Protein AF-A0A966URK3-F1 (afdb_monomer_lite)

Structure (mmCIF, N/CA/C/O backbone):
data_AF-A0A966URK3-F1
#
_entry.id   AF-A0A966URK3-F1
#
loop_
_atom_site.group_PDB
_atom_site.id
_atom_site.type_symbol
_atom_site.label_atom_id
_atom_site.label_alt_id
_atom_site.label_comp_id
_atom_site.label_asym_id
_atom_site.label_entity_id
_atom_site.label_seq_id
_atom_site.pdbx_PDB_ins_code
_atom_site.Cartn_x
_atom_site.Cartn_y
_atom_site.Cartn_z
_atom_site.occupancy
_atom_site.B_iso_or_equiv
_atom_site.auth_seq_id
_atom_site.auth_comp_id
_atom_site.auth_asym_id
_atom_site.auth_atom_id
_atom_site.pdbx_PDB_model_num
ATOM 1 N N . MET A 1 1 ? 0.710 -9.694 -3.740 1.00 96.00 1 MET A N 1
ATOM 2 C CA . MET A 1 1 ? 0.927 -8.321 -4.243 1.00 96.00 1 MET A CA 1
ATOM 3 C C . MET A 1 1 ? 0.044 -8.042 -5.440 1.00 96.00 1 MET A C 1
ATOM 5 O O . MET A 1 1 ? -0.922 -7.330 -5.250 1.00 96.00 1 MET A O 1
ATOM 9 N N . ILE A 1 2 ? 0.297 -8.648 -6.611 1.00 97.62 2 ILE A N 1
ATOM 10 C CA . ILE A 1 2 ? -0.504 -8.427 -7.835 1.00 97.62 2 ILE A CA 1
ATOM 11 C C . ILE A 1 2 ? -2.011 -8.555 -7.568 1.00 97.62 2 ILE A C 1
ATOM 13 O O . ILE A 1 2 ? -2.750 -7.641 -7.888 1.00 97.62 2 ILE A O 1
ATOM 17 N N . GLU A 1 3 ? -2.443 -9.627 -6.900 1.00 98.06 3 GLU A N 1
ATOM 18 C CA . GLU A 1 3 ? -3.848 -9.834 -6.509 1.00 98.06 3 GLU A CA 1
ATOM 19 C C . GLU A 1 3 ? -4.424 -8.677 -5.672 1.00 98.06 3 GLU A C 1
ATOM 21 O O . GLU A 1 3 ? -5.480 -8.148 -5.995 1.00 98.06 3 GLU A O 1
ATOM 26 N N . MET A 1 4 ? -3.704 -8.226 -4.639 1.00 98.50 4 MET A N 1
ATOM 27 C CA . MET A 1 4 ? -4.133 -7.105 -3.794 1.00 98.50 4 MET A CA 1
ATOM 28 C C . MET A 1 4 ? -4.187 -5.786 -4.577 1.00 98.50 4 MET A C 1
ATOM 30 O O . MET A 1 4 ? -5.106 -5.000 -4.383 1.00 98.50 4 MET A O 1
ATOM 34 N N . ILE A 1 5 ? -3.242 -5.557 -5.493 1.00 98.56 5 ILE A N 1
ATOM 35 C CA . ILE A 1 5 ? -3.251 -4.380 -6.373 1.00 98.56 5 ILE A CA 1
ATOM 36 C C . ILE A 1 5 ? -4.460 -4.426 -7.310 1.00 98.56 5 ILE A C 1
ATOM 38 O O . ILE A 1 5 ? -5.130 -3.409 -7.467 1.00 98.56 5 ILE A O 1
ATOM 42 N N . SER A 1 6 ? -4.778 -5.590 -7.885 1.00 98.31 6 SER A N 1
ATOM 43 C CA . SER A 1 6 ? -5.979 -5.766 -8.708 1.00 98.31 6 SER A CA 1
ATOM 44 C C . SER A 1 6 ? -7.253 -5.452 -7.924 1.00 98.31 6 SER A C 1
ATOM 46 O O . SER A 1 6 ? -8.075 -4.691 -8.416 1.00 98.31 6 SER A O 1
ATOM 48 N N . ILE A 1 7 ? -7.380 -5.940 -6.684 1.00 98.44 7 ILE A N 1
ATOM 49 C CA . ILE A 1 7 ? -8.525 -5.623 -5.811 1.00 98.44 7 ILE A CA 1
ATOM 50 C C . ILE A 1 7 ? -8.631 -4.111 -5.573 1.00 98.44 7 ILE A C 1
ATOM 52 O O . ILE A 1 7 ? -9.713 -3.539 -5.677 1.00 98.44 7 ILE A O 1
ATOM 56 N N . LEU A 1 8 ? -7.516 -3.444 -5.265 1.00 98.50 8 LEU A N 1
ATOM 57 C CA . LEU A 1 8 ? -7.508 -1.999 -5.018 1.00 98.50 8 LEU A CA 1
ATOM 58 C C . LEU A 1 8 ? -7.864 -1.189 -6.275 1.00 98.50 8 LEU A C 1
ATOM 60 O O . LEU A 1 8 ? -8.536 -0.167 -6.157 1.00 98.50 8 L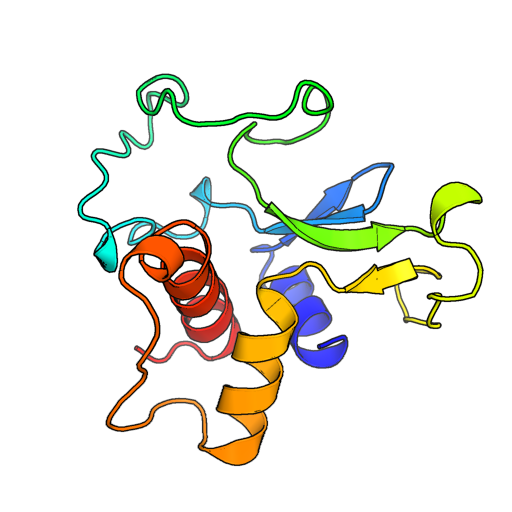EU A O 1
ATOM 64 N N . LEU A 1 9 ? -7.453 -1.643 -7.465 1.00 98.31 9 LEU A N 1
ATOM 65 C CA . LEU A 1 9 ? -7.863 -1.054 -8.745 1.00 98.31 9 LEU A CA 1
ATOM 66 C C . LEU A 1 9 ? -9.359 -1.271 -9.013 1.00 98.31 9 LEU A C 1
ATOM 68 O O . LEU A 1 9 ? -10.055 -0.334 -9.389 1.00 98.31 9 LEU A O 1
ATOM 72 N N . GLU A 1 10 ? -9.870 -2.485 -8.795 1.00 98.19 10 GLU A N 1
ATOM 73 C CA . GLU A 1 10 ? -11.291 -2.823 -8.973 1.00 98.19 10 GLU A CA 1
ATOM 74 C C . GLU A 1 10 ? -12.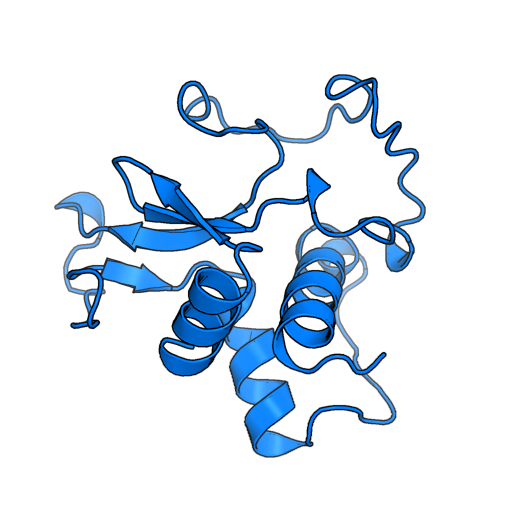202 -2.019 -8.038 1.00 98.19 10 GLU A C 1
ATOM 76 O O . GLU A 1 10 ? -13.301 -1.624 -8.426 1.00 98.19 10 GLU A O 1
ATOM 81 N N . LYS A 1 11 ? -11.731 -1.738 -6.819 1.00 98.12 11 LYS A N 1
ATOM 82 C CA . LYS A 1 11 ? -12.420 -0.893 -5.836 1.00 98.12 11 LYS A CA 1
ATOM 83 C C . LYS A 1 11 ? -12.274 0.610 -6.095 1.00 98.12 11 LYS A C 1
ATOM 85 O O . LYS A 1 11 ? -12.745 1.397 -5.280 1.00 98.12 11 LYS A O 1
ATOM 90 N N . ASP A 1 12 ? -11.612 1.011 -7.181 1.00 97.31 12 ASP A N 1
ATOM 91 C CA . ASP A 1 12 ? -11.292 2.409 -7.486 1.00 97.31 12 ASP A CA 1
ATOM 92 C C . ASP A 1 12 ? -10.477 3.097 -6.368 1.00 97.31 12 ASP A C 1
ATOM 94 O O . ASP A 1 12 ? -10.457 4.312 -6.268 1.00 97.31 12 ASP A O 1
ATOM 98 N N . ILE A 1 13 ? -9.768 2.357 -5.509 1.00 97.81 13 ILE A N 1
ATOM 99 C CA . ILE A 1 13 ? -8.893 2.928 -4.463 1.00 97.81 13 ILE A CA 1
ATOM 100 C C . ILE A 1 13 ? -7.501 3.238 -5.021 1.00 97.81 13 ILE A C 1
ATOM 102 O O . ILE A 1 13 ? -6.819 4.161 -4.570 1.00 97.81 13 ILE A O 1
ATOM 106 N N . ALA A 1 14 ? -7.076 2.464 -6.014 1.00 97.94 14 ALA A N 1
ATOM 107 C CA . ALA A 1 14 ? -5.844 2.678 -6.749 1.00 97.94 14 ALA A CA 1
ATOM 108 C C . ALA A 1 14 ? -6.124 3.179 -8.165 1.00 97.94 14 ALA A C 1
ATOM 110 O O . ALA A 1 14 ? -7.183 2.914 -8.731 1.00 97.94 14 ALA A O 1
ATOM 111 N N . TYR A 1 15 ? -5.140 3.845 -8.761 1.00 96.69 15 TYR A N 1
ATOM 112 C CA . TYR A 1 15 ? -5.218 4.325 -10.137 1.00 96.69 15 TYR A CA 1
ATOM 113 C C . TYR A 1 15 ? -3.900 4.103 -10.880 1.00 96.69 15 TYR A C 1
ATOM 115 O O . TYR A 1 15 ? -2.820 4.018 -10.287 1.00 96.69 15 TYR A O 1
ATOM 123 N N . VAL A 1 16 ? -3.999 3.994 -12.204 1.00 96.19 16 VAL A N 1
ATOM 124 C CA . VAL A 1 16 ? -2.843 3.900 -13.101 1.00 96.19 16 VAL A CA 1
ATOM 125 C C . VAL A 1 16 ? -2.377 5.313 -13.448 1.00 96.19 16 VAL A C 1
ATOM 127 O O . VAL A 1 16 ? -3.165 6.127 -13.920 1.00 96.19 16 VAL A O 1
ATOM 130 N N . SER A 1 17 ? -1.093 5.586 -13.251 1.00 94.19 17 SER A N 1
ATOM 131 C CA . SER A 1 17 ? -0.396 6.762 -13.773 1.00 94.19 17 SER A CA 1
ATOM 132 C C . SER A 1 17 ? 0.620 6.329 -14.835 1.00 94.19 17 SER A C 1
ATOM 134 O O . SER A 1 17 ? 0.741 5.150 -15.170 1.00 94.19 17 SER A O 1
ATOM 136 N N . LYS A 1 18 ? 1.359 7.280 -15.401 1.00 91.25 18 LYS A N 1
ATOM 137 C CA . LYS A 1 18 ? 2.317 7.040 -16.485 1.00 91.25 18 LYS A CA 1
ATOM 138 C C . LYS A 1 18 ? 3.455 6.098 -16.096 1.00 91.25 18 LYS A C 1
ATOM 140 O O . LYS A 1 18 ? 3.954 5.368 -16.948 1.00 91.25 18 LYS A O 1
ATOM 145 N N . ASP A 1 19 ? 3.881 6.131 -14.837 1.00 93.06 19 ASP A N 1
ATOM 146 C CA . ASP A 1 19 ? 5.071 5.428 -14.351 1.00 93.06 19 ASP A CA 1
ATOM 147 C C . ASP A 1 19 ? 4.761 4.328 -13.320 1.00 93.06 19 ASP A C 1
ATOM 149 O O . ASP A 1 19 ? 5.670 3.713 -12.755 1.00 93.06 19 ASP A O 1
ATOM 153 N N . GLY A 1 20 ?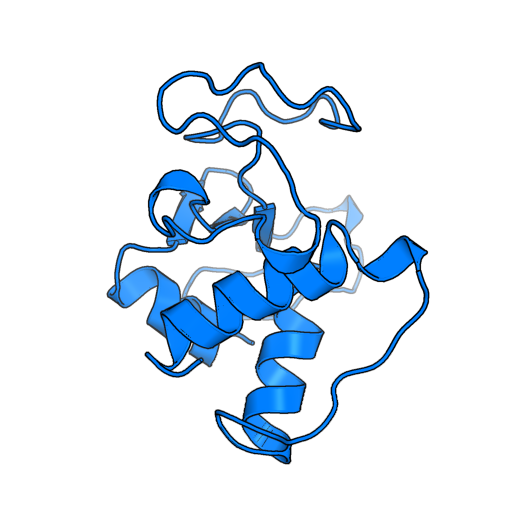 3.483 4.049 -13.065 1.00 95.88 20 GLY A N 1
ATOM 154 C CA . GLY A 1 20 ? 3.090 3.013 -12.124 1.00 95.88 20 GLY A CA 1
ATOM 155 C C . GLY A 1 20 ? 1.628 3.068 -11.710 1.00 95.88 20 GLY A C 1
ATOM 156 O O . GLY A 1 20 ? 0.822 3.813 -12.257 1.00 95.88 20 GLY A O 1
ATOM 157 N N . ILE A 1 21 ? 1.301 2.271 -10.702 1.00 97.88 21 ILE A N 1
ATOM 158 C CA . ILE A 1 21 ? 0.001 2.240 -10.038 1.00 97.88 21 ILE A CA 1
ATOM 159 C C . ILE A 1 21 ? 0.170 2.812 -8.641 1.00 97.88 21 ILE A C 1
ATOM 161 O O . ILE A 1 21 ? 1.078 2.405 -7.909 1.00 97.88 21 ILE A O 1
ATOM 165 N N . TYR A 1 22 ? -0.727 3.713 -8.263 1.00 97.69 22 TYR A N 1
ATOM 166 C CA . TYR A 1 22 ? -0.668 4.453 -7.011 1.00 97.69 22 TYR A CA 1
ATOM 167 C C . TYR A 1 22 ? -1.919 4.220 -6.176 1.00 97.69 22 TYR A C 1
ATOM 169 O O . TYR A 1 22 ? -3.009 4.032 -6.708 1.00 97.69 22 TYR A O 1
ATOM 177 N N . PHE A 1 23 ? -1.743 4.224 -4.859 1.00 97.56 23 PHE A N 1
ATOM 178 C CA . PHE A 1 23 ? -2.828 4.232 -3.889 1.00 97.56 23 PHE A CA 1
ATOM 179 C C . PHE A 1 23 ? -3.302 5.670 -3.672 1.00 97.56 23 PHE A C 1
ATOM 181 O O . PHE A 1 23 ? -2.482 6.518 -3.318 1.00 97.56 23 PHE A O 1
ATOM 188 N N . SER A 1 24 ? -4.601 5.927 -3.833 1.00 95.06 24 SER A N 1
ATOM 189 C CA . SER A 1 24 ? -5.192 7.242 -3.586 1.00 95.06 24 SER A CA 1
ATOM 190 C C . SER A 1 24 ? -5.502 7.420 -2.102 1.00 95.06 24 SER A C 1
ATOM 192 O O . SER A 1 24 ? -6.492 6.890 -1.588 1.00 95.06 24 SER A O 1
ATOM 194 N N . ILE A 1 25 ? -4.681 8.194 -1.389 1.00 91.56 25 ILE A N 1
ATOM 195 C CA . ILE A 1 25 ? -4.881 8.416 0.052 1.00 91.56 25 ILE A CA 1
ATOM 196 C C . ILE A 1 25 ? -6.197 9.144 0.345 1.00 91.56 25 ILE A C 1
ATOM 198 O O . ILE A 1 25 ? -6.792 8.952 1.401 1.00 91.56 25 ILE A O 1
ATOM 202 N N . GLY A 1 26 ? -6.680 9.954 -0.604 1.00 87.88 26 GLY A N 1
ATOM 203 C CA . GLY A 1 26 ? -7.932 10.700 -0.476 1.00 87.88 26 GLY A CA 1
ATOM 204 C C . GLY A 1 26 ? -9.169 9.802 -0.452 1.00 87.88 26 GLY A C 1
ATOM 205 O O . GLY A 1 26 ? -10.214 10.222 0.041 1.00 87.88 26 GLY A O 1
ATOM 206 N N . LYS A 1 27 ? -9.050 8.560 -0.937 1.00 91.44 27 LYS A N 1
ATOM 207 C CA . LYS A 1 27 ? -10.132 7.568 -0.931 1.00 91.44 27 LYS A CA 1
ATOM 208 C C . LYS A 1 27 ? -10.168 6.722 0.347 1.00 91.44 27 LYS A C 1
ATOM 210 O O . LYS A 1 27 ? -11.079 5.916 0.507 1.00 91.44 27 LYS A O 1
ATOM 215 N N . PHE A 1 28 ? -9.240 6.945 1.285 1.00 92.25 28 PHE A N 1
ATOM 216 C CA . PHE A 1 28 ? -9.221 6.305 2.601 1.00 92.25 28 PHE A CA 1
ATOM 217 C C . PHE A 1 28 ? -9.300 7.357 3.728 1.00 92.25 28 PHE A C 1
ATOM 219 O O . PHE A 1 28 ? -8.277 7.908 4.137 1.00 92.25 28 PHE A O 1
ATOM 226 N N . PRO A 1 29 ? -10.501 7.652 4.266 1.00 89.50 29 PRO A N 1
ATOM 227 C CA . PRO A 1 29 ? -10.697 8.732 5.243 1.00 89.50 29 PRO A CA 1
ATOM 228 C C . PRO A 1 29 ? -9.904 8.591 6.551 1.00 89.50 29 PRO A C 1
ATOM 230 O O . PRO A 1 29 ? -9.571 9.597 7.172 1.00 89.50 29 PRO A O 1
ATOM 233 N N . GLU A 1 30 ? -9.583 7.363 6.967 1.00 90.62 30 GLU A N 1
ATOM 234 C CA . GLU A 1 30 ? -8.836 7.087 8.204 1.00 90.62 30 GLU A CA 1
ATOM 235 C C . GLU A 1 30 ? -7.305 7.132 8.003 1.00 90.62 30 GLU A C 1
ATOM 237 O O . GLU A 1 30 ? -6.536 6.823 8.922 1.00 90.62 30 GLU A O 1
ATOM 242 N N . TYR A 1 31 ? -6.832 7.522 6.811 1.00 92.31 31 TYR A N 1
ATOM 243 C CA . TYR A 1 31 ? -5.407 7.580 6.502 1.00 92.31 31 TYR A CA 1
ATOM 244 C C . TYR A 1 31 ? -4.643 8.456 7.508 1.00 92.31 31 TYR A C 1
ATOM 246 O O . TYR A 1 31 ? -5.044 9.569 7.846 1.00 92.31 31 TYR A O 1
ATOM 254 N N . GLY A 1 32 ? -3.507 7.954 7.998 1.00 89.50 32 GLY A N 1
ATOM 255 C CA . GLY A 1 32 ? -2.658 8.683 8.945 1.00 89.50 32 GLY A CA 1
ATOM 256 C C . GLY A 1 32 ? -3.052 8.567 10.421 1.00 89.50 32 GLY A C 1
ATOM 257 O O . GLY A 1 32 ? -2.333 9.107 11.266 1.00 89.50 32 GLY A O 1
ATOM 258 N N . LYS A 1 33 ? -4.123 7.837 10.766 1.00 91.88 33 LYS A N 1
ATOM 259 C CA . LYS A 1 33 ? -4.574 7.638 12.156 1.00 91.88 33 LYS A CA 1
ATOM 260 C C . LYS A 1 33 ? -3.493 7.064 13.075 1.00 91.88 33 LYS A C 1
ATOM 262 O O . LYS A 1 33 ? -3.300 7.586 14.174 1.00 91.88 33 LYS A O 1
ATOM 267 N N . LEU A 1 34 ? -2.751 6.048 12.620 1.00 93.12 34 LEU A N 1
ATOM 268 C CA . LEU A 1 34 ? -1.651 5.436 13.383 1.00 93.12 34 LEU A CA 1
ATOM 269 C C . LEU A 1 34 ? -0.561 6.464 13.723 1.00 93.12 34 LEU A C 1
ATOM 271 O O . LEU A 1 34 ? -0.153 6.602 14.875 1.00 93.12 34 LEU A O 1
ATOM 275 N N . ALA A 1 35 ? -0.125 7.215 12.714 1.00 91.56 35 ALA A N 1
ATOM 276 C CA . ALA A 1 35 ? 0.916 8.228 12.832 1.00 91.56 35 ALA A CA 1
ATOM 277 C C . ALA A 1 35 ? 0.417 9.565 13.418 1.00 91.56 35 ALA A C 1
ATOM 279 O O . ALA A 1 35 ? 1.203 10.501 13.569 1.00 91.56 35 ALA A O 1
ATOM 280 N N . LYS A 1 36 ? -0.875 9.667 13.771 1.00 88.75 36 LYS A N 1
ATOM 281 C CA . LYS A 1 36 ? -1.537 10.887 14.271 1.00 88.75 36 LYS A CA 1
ATOM 282 C C . LYS A 1 36 ? -1.316 12.099 13.360 1.00 88.75 36 LYS A C 1
ATOM 284 O O . LYS A 1 36 ? -1.129 13.224 13.834 1.00 88.75 36 LYS A O 1
ATOM 289 N N . LEU A 1 37 ? -1.330 11.870 12.050 1.00 81.62 37 LEU A N 1
ATOM 290 C CA . LEU A 1 37 ? -1.158 12.932 11.066 1.00 81.62 37 LEU A CA 1
ATOM 291 C C . LEU A 1 37 ? -2.414 13.802 11.017 1.00 81.62 37 LEU A C 1
ATOM 293 O O . LEU A 1 37 ? -3.535 13.302 10.988 1.00 81.62 37 LEU A O 1
ATOM 297 N N . LYS A 1 38 ? -2.227 15.123 10.979 1.00 67.94 38 LYS A N 1
ATOM 298 C CA . LYS A 1 38 ? -3.313 16.074 10.716 1.00 67.94 38 LYS A CA 1
ATOM 299 C C . LYS A 1 38 ? -3.472 16.235 9.210 1.00 67.94 38 LYS A C 1
ATOM 301 O O . LYS A 1 38 ? -2.945 17.176 8.613 1.00 67.94 38 LYS A O 1
ATOM 306 N N . ILE A 1 39 ? -4.145 15.270 8.601 1.00 63.75 39 ILE A N 1
ATOM 307 C CA . ILE A 1 39 ? -4.476 15.317 7.181 1.00 63.75 39 ILE A CA 1
ATOM 308 C C . ILE A 1 39 ? -5.810 16.041 7.078 1.00 63.75 39 ILE A C 1
ATOM 310 O O . ILE A 1 39 ? -6.835 15.501 7.480 1.00 63.75 39 ILE A O 1
ATOM 314 N N . ASP A 1 40 ? -5.789 17.288 6.620 1.00 58.06 40 ASP A N 1
ATOM 315 C CA . ASP A 1 40 ? -7.025 17.939 6.204 1.00 58.06 40 ASP A CA 1
ATOM 316 C C . ASP A 1 40 ? -7.380 17.376 4.816 1.00 58.06 40 ASP A C 1
ATOM 318 O O . ASP A 1 40 ? -6.559 17.493 3.898 1.00 58.06 40 ASP A O 1
ATOM 322 N N . PRO A 1 41 ? -8.554 16.744 4.637 1.00 52.66 41 PRO A N 1
ATOM 323 C CA . PRO A 1 41 ? -8.987 16.230 3.339 1.00 52.66 41 PRO A CA 1
ATOM 324 C C . PRO A 1 41 ? -9.061 17.313 2.251 1.00 52.66 41 PRO A C 1
ATOM 326 O O . PRO A 1 41 ? -8.998 16.992 1.067 1.00 52.66 41 PRO A O 1
ATOM 329 N N . LEU A 1 42 ? -9.195 18.586 2.646 1.00 47.59 42 LEU A N 1
ATOM 330 C CA . LEU A 1 42 ? -9.299 19.750 1.764 1.00 47.59 42 LEU A CA 1
ATOM 331 C C . LEU A 1 42 ? -7.972 20.508 1.602 1.00 47.59 42 LEU A C 1
ATOM 333 O O . LEU A 1 42 ? -7.874 21.360 0.719 1.00 47.59 42 LEU A O 1
ATOM 337 N N . ASP A 1 43 ? -6.954 20.204 2.415 1.00 51.19 43 ASP A N 1
ATOM 338 C CA . ASP A 1 43 ? -5.638 20.848 2.359 1.00 51.19 43 ASP A CA 1
ATOM 339 C C . ASP A 1 43 ? -4.511 19.807 2.215 1.00 51.19 43 ASP A C 1
ATOM 341 O O . ASP A 1 43 ? -3.876 19.316 3.161 1.00 51.19 43 ASP A O 1
ATOM 345 N N . SER A 1 44 ? -4.223 19.497 0.951 1.00 47.94 44 SER A N 1
ATOM 346 C CA . SER A 1 44 ? -3.128 18.635 0.504 1.00 47.94 44 SER A CA 1
ATOM 347 C C . SER A 1 44 ? -1.725 19.205 0.794 1.00 47.94 44 SER A C 1
ATOM 349 O O . SER A 1 44 ? -0.730 18.539 0.501 1.00 47.94 44 SER A O 1
ATOM 351 N N . SER A 1 45 ? -1.592 20.358 1.472 1.00 44.03 45 SER A N 1
ATOM 352 C CA . SER A 1 45 ? -0.303 21.009 1.775 1.00 44.03 45 SER A CA 1
ATOM 353 C C . SER A 1 45 ? 0.196 20.911 3.236 1.00 44.03 45 SER A C 1
ATOM 355 O O . SER A 1 45 ? 1.367 21.179 3.501 1.00 44.03 45 SER A O 1
ATOM 357 N N . SER A 1 46 ? -0.625 20.445 4.188 1.00 43.56 46 SER A N 1
ATOM 358 C CA . SER A 1 46 ? -0.317 20.416 5.638 1.00 43.56 46 SER A CA 1
ATOM 359 C C . SER A 1 46 ? 0.786 19.459 6.165 1.00 43.56 46 SER A C 1
ATOM 361 O O . SER A 1 46 ? 1.143 19.557 7.340 1.00 43.56 46 SER A O 1
ATOM 363 N N . LEU A 1 47 ? 1.364 18.556 5.359 1.00 49.16 47 LEU A N 1
ATOM 364 C CA . LEU A 1 47 ? 2.414 17.608 5.784 1.00 49.16 47 LEU A CA 1
ATOM 365 C C . LEU A 1 47 ? 3.691 17.819 4.961 1.00 49.16 47 LEU A C 1
ATOM 367 O O . LEU A 1 47 ? 3.718 17.567 3.760 1.00 49.16 47 LEU A O 1
ATOM 371 N N . LYS A 1 48 ? 4.745 18.306 5.623 1.00 47.09 48 LYS A N 1
ATOM 372 C CA . LYS A 1 48 ? 6.007 18.779 5.023 1.00 47.09 48 LYS A CA 1
ATOM 373 C C . LYS A 1 48 ? 7.174 17.784 5.088 1.00 47.09 48 LYS A C 1
ATOM 375 O O . LYS A 1 48 ? 8.323 18.211 5.021 1.00 47.09 48 LYS A O 1
ATOM 380 N N . GLU A 1 49 ? 6.937 16.479 5.201 1.00 45.19 49 GLU A N 1
ATOM 381 C CA . GLU A 1 49 ? 8.041 15.510 5.233 1.00 45.19 49 GLU A CA 1
ATOM 382 C C . GLU A 1 49 ? 8.075 14.594 4.007 1.00 45.19 49 GLU A C 1
ATOM 384 O O . GLU A 1 49 ? 7.337 13.623 3.898 1.00 45.19 49 GLU A O 1
ATOM 389 N N . ARG A 1 50 ? 9.027 14.933 3.123 1.00 41.72 50 ARG A N 1
ATOM 390 C CA . ARG A 1 50 ? 9.645 14.102 2.075 1.00 41.72 50 ARG A CA 1
ATOM 391 C C . ARG A 1 50 ? 8.749 13.674 0.911 1.00 41.72 50 ARG A C 1
ATOM 393 O O . ARG A 1 50 ? 8.687 12.503 0.562 1.00 41.72 50 ARG A O 1
ATOM 400 N N . ILE A 1 51 ? 8.179 14.662 0.233 1.00 45.06 51 ILE A N 1
ATOM 401 C CA . ILE A 1 51 ? 7.801 14.540 -1.179 1.00 45.06 51 ILE A CA 1
ATOM 402 C C . ILE A 1 51 ? 9.104 14.521 -1.995 1.00 45.06 51 ILE A C 1
ATOM 404 O O . ILE A 1 51 ? 9.834 15.516 -2.013 1.00 45.06 51 ILE A O 1
ATOM 408 N N . SER A 1 52 ? 9.465 13.383 -2.599 1.00 41.25 52 SER A N 1
ATOM 409 C CA . SER A 1 52 ? 10.542 13.370 -3.599 1.00 41.25 52 SER A CA 1
ATOM 410 C C . SER A 1 52 ? 10.025 14.053 -4.860 1.00 41.25 52 SER A C 1
ATOM 412 O O . SER A 1 52 ? 8.900 13.794 -5.258 1.00 41.25 52 SER A O 1
ATOM 414 N N . ASN A 1 53 ? 10.831 14.907 -5.487 1.00 40.56 53 ASN A N 1
ATOM 415 C CA . ASN A 1 53 ? 10.447 15.850 -6.550 1.00 40.56 53 ASN A CA 1
ATOM 416 C C . ASN A 1 53 ? 9.938 15.251 -7.892 1.00 40.56 53 ASN A C 1
ATOM 418 O O . ASN A 1 53 ? 9.898 15.976 -8.883 1.00 40.56 53 ASN A O 1
ATOM 422 N N . ASP A 1 54 ? 9.513 13.987 -7.943 1.00 41.56 54 ASP A N 1
ATOM 423 C CA . ASP A 1 54 ? 9.028 13.301 -9.158 1.00 41.56 54 ASP A CA 1
ATOM 424 C C . ASP A 1 54 ? 7.486 13.356 -9.322 1.00 41.56 54 ASP A C 1
ATOM 426 O O . ASP A 1 54 ? 6.901 12.637 -10.126 1.00 41.56 54 ASP A O 1
ATOM 430 N N . GLU A 1 55 ? 6.791 14.205 -8.557 1.00 46.78 55 GLU A N 1
ATOM 431 C CA . GLU A 1 55 ? 5.365 14.036 -8.208 1.00 46.78 55 GLU A CA 1
ATOM 432 C C . GLU A 1 55 ? 4.367 14.970 -8.920 1.00 46.78 55 GLU A C 1
ATOM 434 O O . GLU A 1 55 ? 3.313 15.283 -8.370 1.00 46.78 55 GLU A O 1
ATOM 439 N N . TYR A 1 56 ? 4.646 15.422 -10.146 1.00 48.91 56 TYR A N 1
ATOM 440 C CA . TYR A 1 56 ? 3.705 16.295 -10.874 1.00 48.91 56 TYR A CA 1
ATOM 441 C C . TYR A 1 56 ? 2.508 15.558 -11.514 1.00 48.91 56 TYR A C 1
ATOM 443 O O . TYR A 1 56 ? 1.572 16.217 -11.957 1.00 48.91 56 TYR A O 1
ATOM 451 N N . GLU A 1 57 ? 2.511 14.220 -11.560 1.00 56.22 57 GLU A N 1
ATOM 452 C CA . GLU A 1 57 ? 1.472 13.409 -12.233 1.00 56.22 57 GLU A CA 1
ATOM 453 C C . GLU A 1 57 ? 0.623 12.541 -11.278 1.00 56.22 57 GLU A C 1
ATOM 455 O O . GLU A 1 57 ? -0.139 11.680 -11.724 1.00 56.22 57 GLU A O 1
ATOM 460 N N . LYS A 1 58 ? 0.736 12.735 -9.958 1.00 57.22 58 LYS A N 1
ATOM 461 C CA . LYS A 1 58 ? -0.158 12.075 -8.994 1.00 57.22 58 LYS A CA 1
ATOM 462 C C . LYS A 1 58 ? -1.446 12.880 -8.822 1.00 57.22 58 LYS A C 1
ATOM 464 O O . LYS A 1 58 ? -1.400 14.109 -8.849 1.00 57.22 58 LYS A O 1
ATOM 469 N N . GLU A 1 59 ? -2.572 12.202 -8.585 1.00 61.19 59 GLU A N 1
ATOM 470 C CA . GLU A 1 59 ? -3.826 12.882 -8.225 1.00 61.19 59 GLU A CA 1
ATOM 471 C C . GLU A 1 59 ? -3.653 13.661 -6.913 1.00 61.19 59 GLU A C 1
ATOM 473 O O . GLU A 1 59 ? -4.108 14.799 -6.787 1.00 61.19 59 GLU A O 1
ATOM 478 N N . ASN A 1 60 ? -2.905 13.086 -5.966 1.00 69.19 60 ASN A N 1
ATOM 479 C CA . ASN A 1 60 ? -2.389 13.770 -4.791 1.00 69.19 60 ASN A CA 1
ATOM 480 C C . ASN A 1 60 ? -0.873 13.523 -4.667 1.00 69.19 60 ASN A C 1
ATOM 482 O O . ASN A 1 60 ? -0.452 12.368 -4.716 1.00 69.19 60 ASN A O 1
ATOM 486 N N . PRO A 1 61 ? -0.027 14.547 -4.430 1.00 72.44 61 PRO A N 1
ATOM 487 C CA . PRO A 1 61 ? 1.414 14.354 -4.207 1.00 72.44 61 PRO A CA 1
ATOM 488 C C . PRO A 1 61 ? 1.734 13.253 -3.176 1.00 72.44 61 PRO A C 1
ATOM 490 O O . PRO A 1 61 ? 2.688 12.490 -3.309 1.00 72.44 61 PRO A O 1
ATOM 493 N N . ARG A 1 62 ? 0.858 13.094 -2.181 1.00 76.75 62 ARG A N 1
ATOM 494 C CA . ARG A 1 62 ? 1.002 12.133 -1.081 1.00 76.75 62 ARG A CA 1
ATOM 495 C C . ARG A 1 62 ? 0.624 10.690 -1.435 1.00 76.75 62 ARG A C 1
ATOM 497 O O . ARG A 1 62 ? 0.837 9.810 -0.601 1.00 76.75 62 ARG A O 1
ATOM 504 N N . ASP A 1 63 ? 0.072 10.441 -2.620 1.00 91.00 63 ASP A N 1
ATOM 505 C CA . ASP A 1 63 ? -0.251 9.091 -3.084 1.00 91.00 63 ASP A CA 1
ATOM 506 C C . ASP A 1 63 ? 1.032 8.270 -3.237 1.00 91.00 63 ASP A C 1
ATOM 508 O O . ASP A 1 63 ? 2.078 8.773 -3.656 1.00 91.00 63 ASP A O 1
ATOM 512 N N . PHE A 1 64 ? 0.988 6.991 -2.879 1.00 94.62 64 PHE A N 1
ATOM 513 C CA . PHE A 1 64 ? 2.182 6.146 -2.837 1.00 94.62 64 PHE A CA 1
ATOM 514 C C . PHE A 1 64 ? 2.085 4.975 -3.808 1.00 94.62 64 PHE A C 1
ATOM 516 O O . PHE A 1 64 ? 1.006 4.467 -4.108 1.00 94.62 64 PHE A O 1
ATOM 523 N N . ALA A 1 65 ? 3.240 4.551 -4.318 1.00 96.25 65 ALA A N 1
ATOM 524 C CA . ALA A 1 65 ? 3.301 3.508 -5.327 1.00 96.25 65 ALA A CA 1
ATOM 525 C C . ALA A 1 65 ? 2.908 2.141 -4.749 1.00 96.25 65 ALA A C 1
ATOM 527 O O . ALA A 1 65 ? 3.441 1.692 -3.732 1.00 96.25 65 ALA A O 1
ATOM 528 N N . LEU A 1 66 ? 2.011 1.463 -5.456 1.00 98.00 66 LEU A N 1
ATOM 529 C CA . LEU A 1 66 ? 1.691 0.046 -5.308 1.00 98.00 66 LEU A CA 1
ATOM 530 C C . LEU A 1 66 ? 2.519 -0.795 -6.280 1.00 98.00 66 LEU A C 1
ATOM 532 O O . LEU A 1 66 ? 3.010 -1.867 -5.929 1.00 98.00 66 LEU A O 1
ATOM 536 N N . TRP A 1 67 ? 2.708 -0.276 -7.491 1.00 97.94 67 TRP A N 1
ATOM 537 C CA . TRP A 1 67 ? 3.519 -0.870 -8.543 1.00 97.94 67 TRP A CA 1
ATOM 538 C C . TRP A 1 67 ? 4.259 0.236 -9.281 1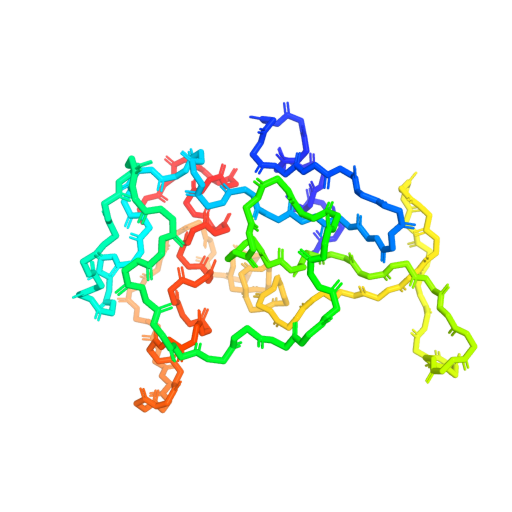.00 97.94 67 TRP A C 1
ATOM 540 O O . TRP A 1 67 ? 3.656 1.254 -9.602 1.00 97.94 67 TRP A O 1
ATOM 550 N N . LYS A 1 68 ? 5.541 0.050 -9.579 1.00 96.44 68 LYS A N 1
ATOM 551 C CA . LYS A 1 68 ? 6.288 0.939 -10.475 1.00 96.44 68 LYS A CA 1
ATOM 552 C C . LYS A 1 68 ? 6.515 0.214 -11.784 1.00 96.44 68 LYS A C 1
ATOM 554 O O . LYS A 1 68 ? 6.990 -0.922 -11.769 1.00 96.44 68 LYS A O 1
ATOM 559 N N . PHE A 1 69 ? 6.137 0.843 -12.892 1.00 97.12 69 PHE A N 1
ATOM 560 C CA . PHE A 1 69 ? 6.399 0.282 -14.209 1.00 97.12 69 PHE A CA 1
ATOM 561 C C . PHE A 1 69 ? 7.895 0.217 -14.464 1.00 97.12 69 PHE A C 1
ATOM 563 O O . PHE A 1 69 ? 8.661 1.040 -13.968 1.00 97.12 69 PHE A O 1
ATOM 570 N N . TYR A 1 70 ? 8.290 -0.804 -15.216 1.00 96.31 70 TYR A N 1
ATOM 571 C CA . TYR A 1 70 ? 9.687 -1.075 -15.498 1.00 96.31 70 TYR A CA 1
ATOM 572 C C . TYR A 1 70 ? 10.372 0.122 -16.166 1.00 96.31 70 TYR A C 1
ATOM 574 O O . TYR A 1 70 ? 9.891 0.661 -17.165 1.00 96.31 70 TYR A O 1
ATOM 582 N N . SER A 1 71 ? 11.538 0.469 -15.639 1.00 93.25 71 SER A N 1
ATOM 583 C CA . SER A 1 71 ? 12.508 1.379 -16.228 1.00 93.25 71 SER A CA 1
ATOM 584 C C . SER A 1 71 ? 13.867 0.687 -16.330 1.00 93.25 71 SER A C 1
ATOM 586 O O . SER A 1 71 ? 14.158 -0.247 -15.586 1.00 93.25 71 SER A O 1
ATOM 588 N N . GLU A 1 72 ? 14.746 1.161 -17.215 1.00 92.69 72 GLU A N 1
ATOM 589 C CA . GLU A 1 72 ? 16.098 0.590 -17.352 1.00 92.69 72 GLU A CA 1
ATOM 590 C C . GLU A 1 72 ? 16.893 0.628 -16.033 1.00 92.69 72 GLU A C 1
ATOM 592 O O . GLU A 1 72 ? 17.740 -0.231 -15.791 1.00 92.69 72 GLU A O 1
ATOM 597 N N . ALA A 1 73 ? 16.584 1.584 -15.149 1.00 90.56 73 ALA A N 1
ATOM 598 C CA . ALA A 1 73 ? 17.201 1.711 -13.831 1.00 90.56 73 ALA A CA 1
ATOM 599 C C . ALA A 1 73 ? 16.862 0.550 -12.876 1.00 90.56 73 ALA A C 1
ATOM 601 O O . ALA A 1 73 ? 17.583 0.345 -11.901 1.00 90.56 73 ALA A O 1
ATOM 602 N N . ASP A 1 74 ? 15.800 -0.215 -13.145 1.00 88.38 74 ASP A N 1
ATOM 603 C CA . ASP A 1 74 ? 15.385 -1.346 -12.310 1.00 88.38 74 ASP A CA 1
ATOM 604 C C . ASP A 1 74 ? 16.223 -2.616 -12.560 1.00 88.38 74 ASP A C 1
ATOM 606 O O . ASP A 1 74 ? 16.165 -3.563 -11.771 1.00 88.38 74 ASP A O 1
ATOM 610 N N . GLY A 1 75 ? 17.034 -2.641 -13.627 1.00 93.00 75 GLY A N 1
ATOM 611 C CA . GLY A 1 75 ? 17.896 -3.774 -13.964 1.00 93.00 75 GLY A CA 1
ATOM 612 C C . GLY A 1 75 ? 17.107 -5.080 -14.095 1.00 93.00 75 GLY A C 1
ATOM 613 O O . GLY A 1 75 ? 16.145 -5.154 -14.859 1.00 93.00 75 GLY A O 1
ATOM 614 N N . ASP A 1 76 ? 17.505 -6.096 -13.326 1.00 93.19 76 ASP A N 1
ATOM 615 C CA . ASP A 1 76 ? 16.872 -7.422 -13.326 1.00 93.19 76 ASP A CA 1
A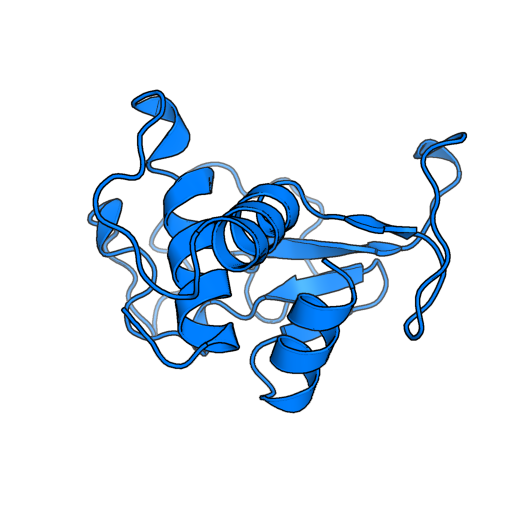TOM 616 C C . ASP A 1 76 ? 15.656 -7.523 -12.384 1.00 93.19 76 ASP A C 1
ATOM 618 O O . ASP A 1 76 ? 14.991 -8.560 -12.334 1.00 93.19 76 ASP A O 1
ATOM 622 N N . VAL A 1 77 ? 15.338 -6.468 -11.621 1.00 92.44 77 VAL A N 1
ATOM 623 C CA . VAL A 1 77 ? 14.203 -6.459 -10.685 1.00 92.44 77 VAL A CA 1
ATOM 624 C C . VAL A 1 77 ? 12.923 -6.115 -11.443 1.00 92.44 77 VAL A C 1
ATOM 626 O O . VAL A 1 77 ? 12.379 -5.016 -11.347 1.00 92.44 77 VAL A O 1
ATOM 629 N N . VAL A 1 78 ? 12.443 -7.081 -12.222 1.00 96.12 78 VAL A N 1
ATOM 630 C CA . VAL A 1 78 ? 11.253 -6.940 -13.061 1.00 96.12 78 VAL A CA 1
ATOM 631 C C . VAL A 1 78 ? 10.385 -8.192 -13.008 1.00 96.12 78 VAL A C 1
ATOM 633 O O . VAL A 1 78 ? 10.863 -9.321 -13.079 1.00 96.12 78 VAL A O 1
ATOM 636 N N . TYR A 1 79 ? 9.079 -7.976 -12.908 1.00 96.25 79 TYR A N 1
ATOM 637 C CA . TYR A 1 79 ? 8.059 -9.010 -12.841 1.00 96.25 79 TYR A CA 1
ATOM 638 C C . TYR A 1 79 ? 6.935 -8.700 -13.830 1.00 96.25 79 TYR A C 1
ATOM 640 O O . TYR A 1 79 ? 6.591 -7.537 -14.061 1.00 96.25 79 TYR A O 1
ATOM 648 N N . ASP A 1 80 ? 6.343 -9.747 -14.400 1.00 96.62 80 ASP A N 1
ATOM 649 C CA . ASP A 1 80 ? 5.147 -9.640 -15.232 1.00 96.62 80 ASP A CA 1
ATOM 650 C C . ASP A 1 80 ? 3.887 -9.512 -14.363 1.00 96.62 80 ASP A C 1
ATOM 652 O O . ASP A 1 80 ? 3.706 -10.244 -13.387 1.00 96.62 80 ASP A O 1
ATOM 656 N N . ALA A 1 81 ? 2.991 -8.599 -14.741 1.00 96.44 81 ALA A N 1
ATOM 657 C CA . ALA A 1 81 ? 1.689 -8.413 -14.109 1.00 96.44 81 ALA A CA 1
ATOM 658 C C . ALA A 1 81 ? 0.617 -8.044 -15.156 1.00 96.44 81 ALA A C 1
ATOM 660 O O . ALA A 1 81 ? 0.964 -7.529 -16.223 1.00 96.44 81 ALA A O 1
ATOM 661 N N . PRO A 1 82 ? -0.686 -8.253 -14.871 1.00 95.44 82 PRO A N 1
ATOM 662 C CA . PRO A 1 82 ? -1.778 -7.932 -15.802 1.00 95.44 82 PRO A CA 1
ATOM 663 C C . PRO A 1 82 ? -1.823 -6.465 -16.253 1.00 95.44 82 PRO A C 1
ATOM 665 O O . PRO A 1 82 ? -2.348 -6.158 -17.316 1.00 95.44 82 PRO A O 1
ATOM 668 N N . PHE A 1 83 ? -1.253 -5.567 -15.452 1.00 94.88 83 PHE A N 1
ATOM 669 C CA . PHE A 1 83 ? -1.162 -4.129 -15.705 1.00 94.88 83 PHE A CA 1
ATOM 670 C C . PHE A 1 83 ? 0.220 -3.686 -16.220 1.00 94.88 83 PHE A C 1
ATOM 672 O O . PHE A 1 83 ? 0.527 -2.500 -16.223 1.00 94.88 83 PHE A O 1
ATOM 679 N N . GLY A 1 84 ? 1.055 -4.626 -16.670 1.00 95.31 84 GLY A N 1
ATOM 680 C CA . GLY A 1 84 ? 2.356 -4.350 -17.279 1.00 95.31 84 GLY A CA 1
ATOM 681 C C . GLY A 1 84 ? 3.551 -4.710 -16.397 1.00 95.31 84 GLY A C 1
ATOM 682 O O . GLY A 1 84 ? 3.444 -4.885 -15.181 1.00 95.31 84 GLY A O 1
ATOM 683 N N . LYS A 1 85 ? 4.715 -4.830 -17.045 1.00 97.00 85 LYS A N 1
ATOM 684 C CA . LYS A 1 85 ? 5.985 -5.170 -16.392 1.00 97.00 85 LYS A CA 1
ATOM 685 C C . LYS A 1 85 ? 6.404 -4.100 -15.394 1.00 97.00 85 LYS A C 1
ATOM 687 O O . LYS A 1 85 ? 6.274 -2.906 -15.662 1.00 97.00 85 LYS A O 1
ATOM 692 N N . GLY A 1 86 ? 6.958 -4.529 -14.270 1.00 96.94 86 GLY A N 1
ATOM 693 C CA . GLY A 1 86 ? 7.445 -3.613 -13.250 1.00 96.94 86 GLY A CA 1
ATOM 694 C C . GLY A 1 86 ? 7.841 -4.312 -11.964 1.00 96.94 86 GLY A C 1
ATOM 695 O O . GLY A 1 86 ? 8.191 -5.491 -11.968 1.00 96.94 86 GLY A O 1
ATOM 696 N N . ARG A 1 87 ? 7.778 -3.576 -10.860 1.00 96.69 87 ARG A N 1
ATOM 697 C CA . ARG A 1 87 ? 8.111 -4.074 -9.525 1.00 96.69 87 ARG A CA 1
ATOM 698 C C . ARG A 1 87 ? 7.156 -3.520 -8.469 1.00 96.69 87 ARG A C 1
ATOM 700 O O . ARG A 1 87 ? 6.584 -2.444 -8.667 1.00 96.69 87 ARG A O 1
ATOM 707 N N . PRO A 1 88 ? 6.982 -4.220 -7.339 1.00 96.88 88 PRO A N 1
ATOM 708 C CA . PRO A 1 88 ? 6.146 -3.726 -6.254 1.00 96.88 88 PRO A CA 1
ATOM 709 C C . PRO A 1 88 ? 6.692 -2.434 -5.633 1.00 96.88 88 PRO A C 1
ATOM 711 O O . PRO A 1 88 ? 7.890 -2.141 -5.663 1.00 96.88 88 PRO A O 1
ATOM 714 N N . GLY A 1 89 ? 5.777 -1.649 -5.068 1.00 95.31 89 GLY A N 1
ATOM 715 C CA . GLY A 1 89 ? 6.117 -0.596 -4.119 1.00 95.31 89 GLY A CA 1
ATOM 716 C C . GLY A 1 89 ? 6.485 -1.175 -2.751 1.00 95.31 89 GLY A C 1
ATOM 717 O O . GLY A 1 89 ? 6.063 -2.267 -2.388 1.00 95.31 89 GLY A O 1
ATOM 718 N N . TRP A 1 90 ? 7.231 -0.415 -1.952 1.00 92.56 90 TRP A N 1
ATOM 719 C CA . TRP A 1 90 ? 7.777 -0.906 -0.682 1.00 92.56 90 TRP A CA 1
ATOM 720 C C . TRP A 1 90 ? 6.707 -1.435 0.295 1.00 92.56 90 TRP A C 1
ATOM 722 O O . TRP A 1 90 ? 6.886 -2.478 0.913 1.00 92.56 90 TRP A O 1
ATOM 732 N N . HIS A 1 91 ? 5.572 -0.745 0.425 1.00 96.75 91 HIS A N 1
ATOM 733 C CA . HIS A 1 91 ? 4.560 -1.067 1.443 1.00 96.75 91 HIS A CA 1
ATOM 734 C C . HIS A 1 91 ? 3.684 -2.278 1.077 1.00 96.75 91 HIS A C 1
ATOM 736 O O . HIS A 1 91 ? 3.266 -3.029 1.953 1.00 96.75 91 HIS A O 1
ATOM 742 N N . ILE A 1 92 ? 3.415 -2.496 -0.222 1.00 98.00 92 ILE A N 1
ATOM 743 C CA . ILE A 1 92 ? 2.445 -3.517 -0.671 1.00 98.00 92 ILE A CA 1
ATOM 744 C C . ILE A 1 92 ? 2.926 -4.949 -0.410 1.00 98.00 92 ILE A C 1
ATOM 746 O O . ILE A 1 92 ? 2.120 -5.880 -0.346 1.00 98.00 92 ILE A O 1
ATOM 750 N N . GLU A 1 93 ? 4.240 -5.127 -0.272 1.00 97.38 93 GLU A N 1
ATOM 751 C CA . GLU A 1 93 ? 4.872 -6.397 0.070 1.00 97.38 93 GLU A CA 1
ATOM 752 C C . GLU A 1 93 ? 4.377 -6.906 1.429 1.00 97.38 93 GLU A C 1
ATOM 754 O O . GLU A 1 93 ? 3.800 -7.996 1.496 1.00 97.38 93 GLU A O 1
ATOM 759 N N . CYS A 1 94 ? 4.533 -6.103 2.487 1.00 97.94 94 CYS A N 1
ATOM 760 C CA . CYS A 1 94 ? 4.147 -6.461 3.852 1.00 97.94 94 CYS A CA 1
ATOM 761 C C . CYS A 1 94 ? 2.634 -6.673 3.985 1.00 97.94 94 CYS A C 1
ATOM 763 O O . CYS A 1 94 ? 2.217 -7.706 4.516 1.00 97.94 94 CYS A O 1
ATOM 765 N N . SER A 1 95 ? 1.812 -5.790 3.408 1.00 98.44 95 SER A N 1
ATOM 766 C CA . SER A 1 95 ? 0.346 -5.932 3.395 1.00 98.44 95 SER A CA 1
ATOM 767 C C . SER A 1 95 ? -0.095 -7.246 2.760 1.00 98.44 95 SER A C 1
ATOM 769 O O . SER A 1 95 ? -0.881 -8.004 3.331 1.00 98.44 95 SER A O 1
ATOM 771 N N . ALA A 1 96 ? 0.449 -7.573 1.583 1.00 98.31 96 ALA A N 1
ATOM 772 C CA . ALA A 1 96 ? 0.065 -8.783 0.873 1.00 98.31 96 ALA A CA 1
ATOM 773 C C . ALA A 1 96 ? 0.571 -10.061 1.559 1.00 98.31 96 ALA A C 1
ATOM 775 O O . ALA A 1 96 ? -0.148 -11.062 1.586 1.00 98.31 96 ALA A O 1
ATOM 776 N N . MET A 1 97 ? 1.803 -10.057 2.079 1.00 98.31 97 MET A N 1
ATOM 777 C CA . MET A 1 97 ? 2.377 -11.225 2.755 1.00 98.31 97 MET A CA 1
ATOM 778 C C . MET A 1 97 ? 1.686 -11.506 4.090 1.00 98.31 97 MET A C 1
ATOM 780 O O . MET A 1 97 ? 1.304 -12.651 4.334 1.00 98.31 97 MET A O 1
ATOM 784 N N . SER A 1 98 ? 1.484 -10.479 4.921 1.00 98.12 98 SER A N 1
ATOM 785 C CA . SER A 1 98 ? 0.825 -10.615 6.226 1.00 98.12 98 SER A CA 1
ATOM 786 C C . SER A 1 98 ? -0.627 -11.064 6.074 1.00 98.12 98 SER A C 1
ATOM 788 O O . SER A 1 98 ? -1.002 -12.075 6.663 1.00 98.12 98 SER A O 1
ATOM 790 N N . THR A 1 99 ? -1.399 -10.426 5.185 1.00 97.88 99 THR A N 1
ATOM 791 C CA . THR A 1 99 ? -2.793 -10.813 4.900 1.00 97.88 99 THR A CA 1
ATOM 792 C C . THR A 1 99 ? -2.898 -12.271 4.448 1.00 97.88 99 THR A C 1
ATOM 794 O O . THR A 1 99 ? -3.775 -13.011 4.891 1.00 97.88 99 THR A O 1
ATOM 797 N N . ARG A 1 100 ? -1.984 -12.723 3.577 1.00 97.62 100 ARG A N 1
ATOM 798 C CA . ARG A 1 100 ? -1.976 -14.108 3.083 1.00 97.62 100 ARG A CA 1
ATOM 799 C C . ARG A 1 100 ? -1.605 -15.119 4.169 1.00 97.62 100 ARG A C 1
ATOM 801 O O . ARG A 1 100 ? -2.147 -16.220 4.170 1.00 97.62 100 ARG A O 1
ATOM 808 N N . ALA A 1 101 ? -0.642 -14.789 5.026 1.00 98.19 101 ALA A N 1
ATOM 809 C CA . ALA A 1 101 ? -0.096 -15.722 6.008 1.00 98.19 101 ALA A CA 1
ATOM 810 C C . ALA A 1 101 ? -0.917 -15.785 7.304 1.00 98.19 101 ALA A C 1
ATOM 812 O O . ALA A 1 101 ? -1.044 -16.857 7.889 1.00 98.19 101 ALA A O 1
ATOM 813 N N . LEU A 1 102 ? -1.449 -14.645 7.748 1.00 98.31 102 LEU A N 1
ATOM 814 C CA . LEU A 1 102 ? -2.090 -14.474 9.055 1.00 98.31 102 LEU A CA 1
ATOM 815 C C . LEU A 1 102 ? -3.602 -14.230 8.951 1.00 98.31 102 LEU A C 1
ATOM 817 O O . LEU A 1 102 ? -4.304 -14.318 9.955 1.00 98.31 102 LEU A O 1
ATOM 821 N N . GLY A 1 103 ? -4.113 -13.981 7.743 1.00 97.94 103 GLY A N 1
ATOM 822 C CA . GLY A 1 103 ? -5.499 -13.595 7.503 1.00 97.94 103 GLY A CA 1
ATOM 823 C C . GLY A 1 103 ? -5.686 -12.074 7.458 1.00 97.94 103 GLY A C 1
ATOM 824 O O . GLY A 1 103 ? -4.735 -11.322 7.661 1.00 97.94 103 GLY A O 1
ATOM 825 N N . PRO A 1 104 ? -6.916 -11.604 7.183 1.00 97.12 104 PRO A N 1
ATOM 826 C CA . PRO A 1 104 ? -7.207 -10.179 7.008 1.00 97.12 104 PRO A CA 1
ATOM 827 C C . PRO A 1 104 ? -7.073 -9.359 8.297 1.00 97.12 104 PRO A C 1
ATOM 829 O O . PRO A 1 104 ? -6.976 -8.144 8.222 1.00 97.12 104 PRO A O 1
ATOM 832 N N . THR A 1 105 ? -7.069 -10.014 9.461 1.00 97.81 105 THR A N 1
ATOM 833 C CA . THR A 1 105 ? -6.901 -9.398 10.782 1.00 97.81 105 THR A CA 1
ATOM 834 C C . THR A 1 105 ? -6.048 -10.318 11.648 1.00 97.81 105 THR A C 1
ATOM 836 O O . THR A 1 105 ? -6.268 -11.532 11.626 1.00 97.81 105 THR A O 1
ATOM 839 N N . PHE A 1 106 ? -5.131 -9.774 12.444 1.00 97.88 106 PHE A N 1
ATOM 840 C CA . PHE A 1 106 ? -4.281 -10.541 13.361 1.00 97.88 106 PHE A CA 1
ATOM 841 C C . PHE A 1 106 ? -3.868 -9.695 14.573 1.00 97.88 106 PHE A C 1
ATOM 843 O O . PHE A 1 106 ? -4.051 -8.481 14.578 1.00 97.88 106 PHE A O 1
ATOM 850 N N . ASP A 1 107 ? -3.336 -10.334 15.619 1.00 97.94 107 ASP A N 1
ATOM 851 C CA . ASP A 1 107 ? -3.235 -9.709 16.945 1.00 97.94 107 ASP A CA 1
ATOM 852 C C . ASP A 1 107 ? -2.180 -8.597 17.052 1.00 97.94 107 ASP A C 1
ATOM 854 O O . ASP A 1 107 ? -2.416 -7.574 17.695 1.00 97.94 107 ASP A O 1
ATOM 858 N N . ILE A 1 108 ? -0.981 -8.815 16.499 1.00 97.31 108 ILE A N 1
ATOM 859 C CA . ILE A 1 108 ? 0.175 -7.937 16.724 1.00 97.31 108 ILE A CA 1
ATOM 860 C C . ILE A 1 108 ? 0.975 -7.757 15.430 1.00 97.31 108 ILE A C 1
ATOM 862 O O . ILE A 1 108 ? 1.534 -8.717 14.900 1.00 97.31 108 ILE A O 1
ATOM 866 N N . HIS A 1 109 ? 1.103 -6.502 14.990 1.00 97.75 109 HIS A N 1
ATOM 867 C CA . HIS A 1 109 ? 2.058 -6.052 13.975 1.00 97.75 109 HIS A CA 1
ATOM 868 C C . HIS A 1 109 ? 3.107 -5.152 14.646 1.00 97.75 109 HIS A C 1
ATOM 870 O O . HIS A 1 109 ? 2.751 -4.165 15.290 1.00 97.75 109 HIS A O 1
ATOM 876 N N . ILE A 1 110 ? 4.396 -5.482 14.523 1.00 96.88 110 ILE A N 1
ATOM 877 C CA . ILE A 1 110 ? 5.501 -4.726 15.139 1.00 96.88 110 ILE A CA 1
ATOM 878 C C . ILE A 1 110 ? 6.559 -4.315 14.119 1.00 96.88 110 ILE A C 1
ATOM 880 O O . ILE A 1 110 ? 6.752 -4.973 13.10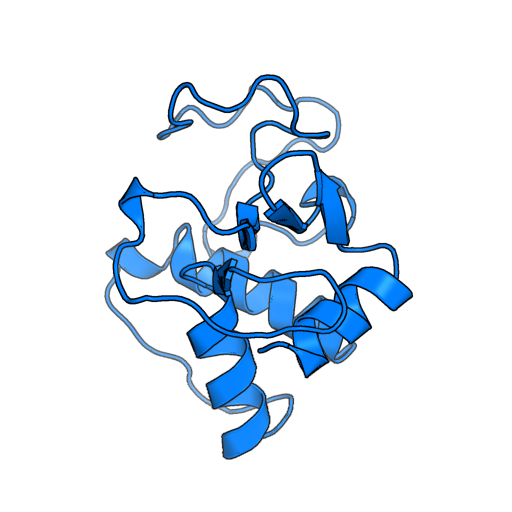5 1.00 96.88 110 ILE A O 1
ATOM 884 N N . GLY A 1 111 ? 7.300 -3.263 14.452 1.00 96.88 111 GLY A N 1
ATOM 885 C CA . GLY A 1 111 ? 8.442 -2.774 13.689 1.00 96.88 111 GLY A CA 1
ATOM 886 C C . GLY A 1 111 ? 9.148 -1.640 14.434 1.00 96.88 111 GLY A C 1
ATOM 887 O O . GLY A 1 111 ? 8.794 -1.322 15.573 1.00 96.88 111 GLY A O 1
ATOM 888 N N . GLY A 1 112 ? 10.158 -1.040 13.807 1.00 97.25 112 GLY A N 1
ATOM 889 C CA . GLY A 1 112 ? 10.835 0.139 14.348 1.00 97.25 112 GLY A CA 1
ATOM 890 C C . GLY A 1 112 ? 9.912 1.361 14.429 1.00 97.25 112 GLY A C 1
ATOM 891 O O . GLY A 1 112 ? 8.897 1.441 13.737 1.00 97.25 112 GLY A O 1
ATOM 892 N N . ILE A 1 113 ? 10.261 2.336 15.275 1.00 95.00 113 ILE A N 1
ATOM 893 C CA . ILE A 1 113 ? 9.499 3.595 15.399 1.00 95.00 113 ILE A CA 1
ATOM 894 C C . ILE A 1 113 ? 9.468 4.382 14.080 1.00 95.00 113 ILE A C 1
ATOM 896 O O . ILE A 1 113 ? 8.490 5.058 13.775 1.00 95.00 113 ILE A O 1
ATOM 900 N N . ASP A 1 114 ? 10.521 4.248 13.282 1.00 92.62 114 ASP A N 1
ATOM 901 C CA . ASP A 1 114 ? 10.661 4.793 11.937 1.00 92.62 114 ASP A CA 1
ATOM 902 C C . ASP A 1 114 ? 9.659 4.195 10.939 1.00 92.62 114 ASP A C 1
ATOM 904 O O . ASP A 1 114 ? 9.329 4.842 9.951 1.00 92.62 114 ASP A O 1
ATOM 908 N N . LEU A 1 115 ? 9.114 3.005 11.215 1.00 96.50 115 LEU A N 1
ATOM 909 C CA . LEU A 1 115 ? 8.115 2.366 10.360 1.00 96.50 115 LEU A CA 1
ATOM 910 C C . LEU A 1 115 ? 6.686 2.833 10.647 1.00 96.50 115 LEU A C 1
ATOM 912 O O . LEU A 1 115 ? 5.802 2.551 9.844 1.00 96.50 115 LEU A O 1
ATOM 916 N N . ILE A 1 116 ? 6.437 3.595 11.723 1.00 93.44 116 ILE A N 1
ATOM 917 C CA . ILE A 1 116 ? 5.107 4.174 11.991 1.00 93.44 116 ILE A CA 1
ATOM 918 C C . ILE A 1 116 ? 4.606 4.951 10.765 1.00 93.44 116 ILE A C 1
ATOM 920 O O . ILE A 1 116 ? 3.455 4.783 10.352 1.00 93.44 116 ILE A O 1
ATOM 924 N N . PHE A 1 117 ? 5.475 5.762 10.156 1.00 93.19 117 PHE A N 1
ATOM 925 C CA . PHE A 1 117 ? 5.187 6.488 8.926 1.00 93.19 117 PHE A CA 1
ATOM 926 C C . PHE A 1 117 ? 6.418 6.542 8.003 1.00 93.19 117 PHE A C 1
ATOM 928 O O . PHE A 1 117 ? 7.504 6.863 8.477 1.00 93.19 117 PHE A O 1
ATOM 935 N N . PRO A 1 118 ? 6.260 6.310 6.686 1.00 92.88 118 PRO A N 1
ATOM 936 C CA . PRO A 1 118 ? 5.000 5.997 6.008 1.00 92.88 118 PRO A CA 1
ATOM 937 C C . PRO A 1 118 ? 4.599 4.519 6.083 1.00 92.88 118 PRO A C 1
ATOM 939 O O . PRO A 1 118 ? 3.454 4.203 5.795 1.00 92.88 118 PRO A O 1
ATOM 942 N N . HIS A 1 119 ? 5.503 3.620 6.489 1.00 96.81 119 HIS A N 1
ATOM 943 C CA . HIS A 1 119 ? 5.380 2.185 6.213 1.00 96.81 119 HIS A CA 1
ATOM 944 C C . HIS A 1 119 ? 4.103 1.531 6.771 1.00 96.81 119 HIS A C 1
ATOM 946 O O . HIS A 1 119 ? 3.200 1.236 5.993 1.00 96.81 119 HIS A O 1
ATOM 952 N N . HIS A 1 120 ? 3.963 1.393 8.090 1.00 97.88 120 HIS A N 1
ATOM 953 C CA . HIS A 1 120 ? 2.788 0.765 8.703 1.00 97.88 120 HIS A CA 1
ATOM 954 C C . HIS A 1 120 ? 1.497 1.557 8.450 1.00 97.88 120 HIS A C 1
ATOM 956 O O . HIS A 1 120 ? 0.425 0.974 8.328 1.00 97.88 120 HIS A O 1
ATOM 962 N N . THR A 1 121 ? 1.581 2.889 8.342 1.00 96.38 121 THR A N 1
ATOM 963 C CA . THR A 1 121 ? 0.418 3.718 7.979 1.00 96.38 121 THR A CA 1
ATOM 964 C C . THR A 1 121 ? -0.120 3.344 6.591 1.00 96.38 121 THR A C 1
ATOM 966 O O . THR A 1 121 ? -1.333 3.237 6.411 1.00 96.38 121 THR A O 1
ATOM 969 N N . ASN A 1 122 ? 0.770 3.099 5.628 1.00 97.38 122 ASN A N 1
ATOM 970 C CA . ASN A 1 122 ? 0.404 2.684 4.275 1.00 97.38 122 ASN A CA 1
ATOM 971 C C . ASN A 1 122 ? -0.061 1.230 4.234 1.00 97.38 122 ASN A C 1
ATOM 973 O O . ASN A 1 122 ? -0.980 0.914 3.481 1.00 97.38 122 ASN A O 1
ATOM 977 N N . GLU A 1 123 ? 0.530 0.358 5.052 1.00 98.25 123 GLU A N 1
ATOM 978 C CA . GLU A 1 123 ? 0.099 -1.036 5.146 1.00 98.25 123 GLU A CA 1
ATOM 979 C C . GLU A 1 123 ? -1.326 -1.186 5.669 1.00 98.25 123 GLU A C 1
ATOM 981 O O . GLU A 1 123 ? -2.106 -1.956 5.107 1.00 98.25 123 GLU A O 1
ATOM 986 N N . ILE A 1 124 ? -1.683 -0.413 6.700 1.00 97.94 124 ILE A N 1
ATOM 987 C CA . ILE A 1 124 ? -3.054 -0.341 7.215 1.00 97.94 124 ILE A CA 1
ATOM 988 C C . ILE A 1 124 ? -3.992 0.083 6.085 1.00 97.94 124 ILE A C 1
ATOM 990 O O . ILE A 1 124 ? -4.936 -0.632 5.769 1.00 97.94 124 ILE A O 1
ATOM 994 N N . ALA A 1 125 ? -3.688 1.186 5.397 1.00 97.75 125 ALA A N 1
ATOM 995 C CA . ALA A 1 125 ? -4.539 1.690 4.321 1.00 97.75 125 ALA A CA 1
ATOM 996 C C . ALA A 1 125 ? -4.739 0.666 3.188 1.00 97.75 125 ALA A C 1
ATOM 998 O O . ALA A 1 125 ? -5.861 0.456 2.730 1.00 97.75 125 ALA A O 1
ATOM 999 N N . GLN A 1 126 ? -3.667 -0.007 2.756 1.00 98.50 126 GLN A N 1
ATOM 1000 C CA . GLN A 1 126 ? -3.728 -1.059 1.737 1.00 98.50 126 GLN A CA 1
ATOM 1001 C C . GLN A 1 126 ? -4.556 -2.261 2.198 1.00 98.50 126 GLN A C 1
ATOM 1003 O O . GLN A 1 126 ? -5.394 -2.749 1.441 1.00 98.50 126 GLN A O 1
ATOM 1008 N N . SER A 1 127 ? -4.313 -2.741 3.419 1.00 98.38 127 SER A N 1
ATOM 1009 C CA . SER A 1 127 ? -4.932 -3.955 3.955 1.00 98.38 127 SER A CA 1
ATOM 1010 C C . SER A 1 127 ? -6.414 -3.737 4.244 1.00 98.38 127 SER A C 1
ATOM 1012 O O . SER A 1 127 ? -7.239 -4.538 3.801 1.00 98.38 127 SER A O 1
ATOM 1014 N N . GLU A 1 128 ? -6.770 -2.625 4.890 1.00 98.31 128 GLU A N 1
ATOM 1015 C CA . GLU A 1 128 ? -8.162 -2.288 5.189 1.00 98.31 128 GLU A CA 1
ATOM 1016 C C . GLU A 1 128 ? -8.966 -2.064 3.902 1.00 98.31 128 GLU A C 1
ATOM 1018 O O . GLU A 1 128 ? -10.035 -2.649 3.734 1.00 98.31 128 GLU A O 1
ATOM 1023 N N . CYS A 1 129 ? -8.434 -1.304 2.936 1.00 98.12 129 CYS A N 1
ATOM 1024 C CA . CYS A 1 129 ? -9.135 -1.071 1.669 1.00 98.12 129 CYS A CA 1
ATOM 1025 C C . CYS A 1 129 ? -9.256 -2.343 0.819 1.00 98.12 129 CYS A C 1
ATOM 1027 O O . CYS A 1 129 ? -10.247 -2.529 0.113 1.00 98.12 129 CYS A O 1
ATOM 1029 N N . ALA A 1 130 ? -8.265 -3.237 0.862 1.00 98.31 130 ALA A N 1
ATOM 1030 C CA . ALA A 1 130 ? -8.334 -4.493 0.125 1.00 98.31 130 ALA A CA 1
ATOM 1031 C C . ALA A 1 130 ? -9.339 -5.467 0.758 1.00 98.31 130 ALA A C 1
ATOM 1033 O O . ALA A 1 130 ? -10.112 -6.094 0.035 1.00 98.31 130 ALA A O 1
ATOM 1034 N N . THR A 1 131 ? -9.366 -5.575 2.088 1.00 97.94 131 THR A N 1
ATOM 1035 C CA . THR A 1 131 ? -10.098 -6.636 2.805 1.00 97.94 131 THR A CA 1
ATOM 1036 C C . THR A 1 131 ? -11.443 -6.209 3.397 1.00 97.94 131 THR A C 1
ATOM 1038 O O . THR A 1 131 ? -12.233 -7.076 3.770 1.00 97.94 131 THR A O 1
ATOM 1041 N N . ASP A 1 132 ? -11.711 -4.904 3.489 1.00 97.31 132 ASP A N 1
ATOM 1042 C CA . ASP A 1 132 ? -12.839 -4.315 4.227 1.00 97.31 132 ASP A CA 1
ATOM 1043 C C . ASP A 1 132 ? -12.868 -4.731 5.715 1.00 97.31 132 ASP A C 1
ATOM 1045 O O . ASP A 1 132 ? -13.935 -4.872 6.326 1.00 97.31 132 ASP A O 1
ATOM 1049 N N . LYS A 1 133 ? -11.687 -4.976 6.300 1.00 96.81 133 LYS A N 1
ATOM 1050 C CA . LYS A 1 133 ? -11.482 -5.332 7.711 1.00 96.81 133 LYS A CA 1
ATOM 1051 C C . LYS A 1 133 ? -10.487 -4.373 8.374 1.00 96.81 133 LYS A C 1
ATOM 1053 O O . LYS A 1 133 ? -9.578 -3.944 7.677 1.00 96.81 133 LYS A O 1
ATOM 1058 N N . PRO A 1 134 ? -10.666 -4.053 9.670 1.00 86.38 134 PRO A N 1
ATOM 1059 C CA . PRO A 1 134 ? -9.712 -3.270 10.458 1.00 86.38 134 PRO A CA 1
ATOM 1060 C C . PRO A 1 134 ? -8.483 -4.080 10.890 1.00 86.38 134 PRO A C 1
ATOM 1062 O O . PRO A 1 134 ? -8.618 -5.318 11.020 1.00 86.38 134 PRO A O 1
#

Foldseek 3Di:
DLVLLVLCVVLVQWDDWPFAIWGDQLVPPCQCVLVPDPDDSVDLPRDDPDQDPPQPTDPRSPIFGQWTADDVVCPPQWDDHPVHITHGTPQNVCLVVCCVPVNLDDDDDDDDPVCSPPRVSVSCRSSCSSPVDD

Secondary structure (DSSP, 8-state):
-HHHHHHHHHTTSEEEETTEEEE-GGG-TTTTTTTT---BTTBTTS--S---S--TTSSSTT-EEEEEE--GGGTT--B--TT-SEEE-HHHHHHHHHHHHH-S--S-----GGGIIIIIHHHHHHHHHHHS--

Sequence (134 aa):
MIEMISILLEKDIAYVSKDGIYFSIGKFPEYGKLAKLKIDPLDSSSLKERISNDEYEKENPRDFALWKFYSEADGDVVYDAPFGKGRPGWHIECSAMSTRALGPTFDIHIGGIDLIFPHHTNEIAQSECATDKP

pLDDT: mean 87.61, std 17.55, range [40.56, 98.56]

Radius of gyration: 14.57 Å; chains: 1; bounding box: 31×37×34 Å